Protein AF-A0ABD0NR94-F1 (afdb_monomer_lite)

Secondary structure (DSSP, 8-state):
------HHHHHHHHHHHHHHHHH-GGGHHHHHHHHHHHHHHHS-TT-HHHHHHHHHHHHHHHHHHHHHHTT-

Radius of gyration: 12.91 Å; chains: 1; bounding box: 28×22×42 Å

Foldseek 3Di:
DPPPPDPVNVVVVLVVLLVCCLVPVVCLVVSLVVLVVCLVPVVDPVCVPVSVVSVVSSVVSVVSNVVSVVVD

pLDDT: mean 84.6, std 13.5, range [41.88, 95.94]

Sequence (72 aa):
LTIHMDEELRGLAFTTLQALMVDFPDWREDVLSGFVYFIVREVTDVHPTLLDNAVKMLLQLIIHSNRSHDSQ

Structure (mmCIF, N/CA/C/O backbone):
data_AF-A0ABD0NR94-F1
#
_entry.id   AF-A0ABD0NR94-F1
#
loop_
_atom_site.group_PDB
_atom_site.id
_atom_site.type_symbol
_atom_site.label_atom_id
_atom_site.label_alt_id
_atom_site.label_comp_id
_atom_site.label_asym_id
_atom_site.label_entity_id
_atom_site.label_seq_id
_atom_site.pdbx_PDB_ins_code
_atom_site.Cartn_x
_atom_site.Cartn_y
_atom_site.Cartn_z
_atom_site.occupancy
_atom_site.B_iso_or_equiv
_atom_site.auth_seq_id
_atom_site.auth_comp_id
_atom_site.auth_asym_id
_atom_site.auth_atom_id
_atom_site.pdbx_PDB_model_num
ATOM 1 N N . LEU A 1 1 ? 6.459 1.464 -21.348 1.00 41.88 1 LEU A N 1
ATOM 2 C CA . LEU A 1 1 ? 5.929 2.376 -20.314 1.00 41.88 1 LEU A CA 1
ATOM 3 C C . LEU A 1 1 ? 6.772 2.189 -19.068 1.00 41.88 1 LEU A C 1
ATOM 5 O O . LEU A 1 1 ? 6.539 1.263 -18.307 1.00 41.88 1 LEU A O 1
ATOM 9 N N . THR A 1 2 ? 7.832 2.976 -18.929 1.00 48.06 2 THR A N 1
ATOM 10 C CA . THR A 1 2 ? 8.694 2.935 -17.747 1.00 48.06 2 THR A CA 1
ATOM 11 C C . THR A 1 2 ? 7.928 3.630 -16.633 1.00 48.06 2 THR A C 1
ATOM 13 O O . THR A 1 2 ? 7.622 4.814 -16.757 1.00 48.06 2 THR A O 1
ATOM 16 N N . ILE A 1 3 ? 7.544 2.891 -15.595 1.00 52.94 3 ILE A N 1
ATOM 17 C CA . ILE A 1 3 ? 6.824 3.418 -14.436 1.00 52.94 3 ILE A CA 1
ATOM 18 C C . ILE A 1 3 ? 7.784 4.354 -13.685 1.00 52.94 3 ILE A C 1
ATOM 20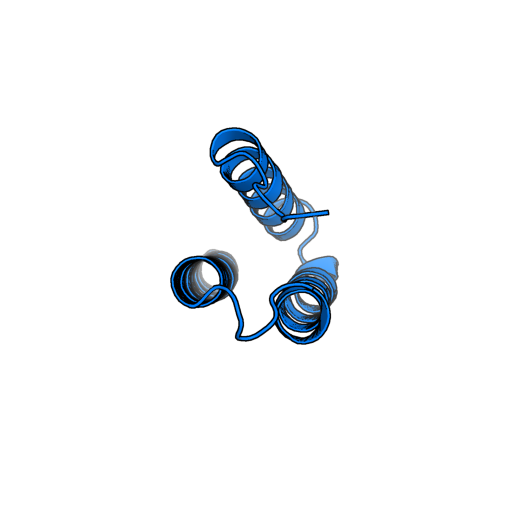 O O . ILE A 1 3 ? 8.487 3.952 -12.768 1.00 52.94 3 ILE A O 1
ATOM 24 N N . HIS A 1 4 ? 7.861 5.613 -14.106 1.00 62.03 4 HIS A N 1
ATOM 25 C CA . HIS A 1 4 ? 8.213 6.722 -13.226 1.00 62.03 4 HIS A CA 1
ATOM 26 C C . HIS A 1 4 ? 6.894 7.210 -12.638 1.00 62.03 4 HIS A C 1
ATOM 28 O O . HIS A 1 4 ? 6.345 8.220 -13.064 1.00 62.03 4 HIS A O 1
ATOM 34 N N . MET A 1 5 ? 6.310 6.426 -11.727 1.00 65.31 5 MET A N 1
ATOM 35 C CA . MET A 1 5 ? 5.229 6.960 -10.909 1.00 65.31 5 MET A CA 1
ATOM 36 C C . MET A 1 5 ? 5.844 8.077 -10.073 1.00 65.31 5 MET A C 1
ATOM 38 O O . MET A 1 5 ? 6.735 7.800 -9.260 1.00 65.31 5 MET A O 1
ATOM 42 N N . ASP A 1 6 ? 5.407 9.305 -10.346 1.00 81.69 6 ASP A N 1
ATOM 43 C CA . ASP A 1 6 ? 5.864 10.517 -9.678 1.00 81.69 6 ASP A CA 1
ATOM 44 C C . ASP A 1 6 ? 5.860 10.307 -8.156 1.00 81.69 6 ASP A C 1
ATOM 46 O O . ASP A 1 6 ? 4.945 9.689 -7.598 1.00 81.69 6 ASP A O 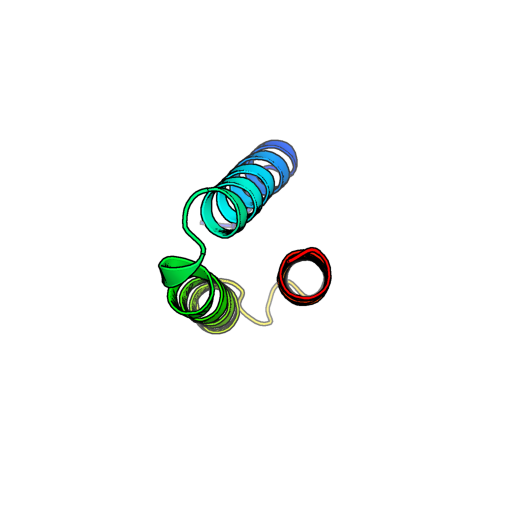1
ATOM 50 N N . GLU A 1 7 ? 6.928 10.736 -7.492 1.00 81.31 7 GLU A N 1
ATOM 51 C CA . GLU A 1 7 ? 7.076 10.576 -6.048 1.00 81.31 7 GLU A CA 1
ATOM 52 C C . GLU A 1 7 ? 5.956 11.297 -5.288 1.00 81.31 7 GLU A C 1
ATOM 54 O O . GLU A 1 7 ? 5.451 10.760 -4.300 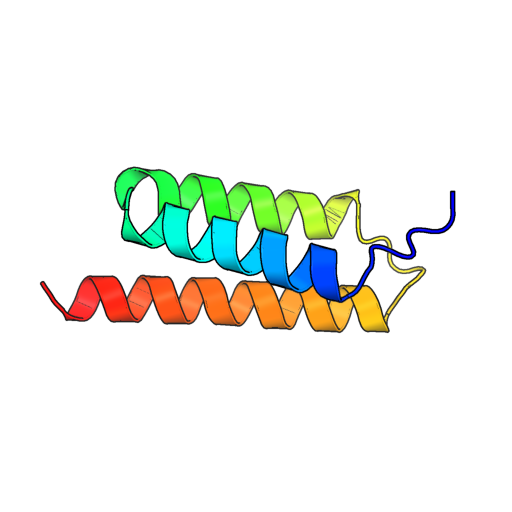1.00 81.31 7 GLU A O 1
ATOM 59 N N . GLU A 1 8 ? 5.484 12.436 -5.803 1.00 86.25 8 GLU A N 1
ATOM 60 C CA . GLU A 1 8 ? 4.339 13.153 -5.246 1.00 86.25 8 GLU A CA 1
ATOM 61 C C . GLU A 1 8 ? 3.060 12.326 -5.376 1.00 86.25 8 GLU A C 1
ATOM 63 O O . GLU A 1 8 ? 2.332 12.146 -4.399 1.00 86.25 8 GLU A O 1
ATOM 68 N N . LEU A 1 9 ? 2.812 11.739 -6.552 1.00 87.31 9 LEU A N 1
ATOM 69 C CA . LEU A 1 9 ? 1.653 10.867 -6.766 1.00 87.31 9 LEU A CA 1
ATOM 70 C C . LEU A 1 9 ? 1.699 9.633 -5.863 1.00 87.31 9 LEU A C 1
ATOM 72 O O . LEU A 1 9 ? 0.662 9.206 -5.356 1.00 87.31 9 LEU A O 1
ATOM 76 N N . ARG A 1 10 ? 2.891 9.080 -5.612 1.00 86.94 10 ARG A N 1
ATOM 77 C CA . ARG A 1 10 ? 3.079 7.973 -4.666 1.00 86.94 10 ARG A CA 1
ATOM 78 C C . ARG A 1 10 ? 2.695 8.381 -3.250 1.00 86.94 10 ARG A C 1
ATOM 80 O O . ARG A 1 10 ? 1.971 7.642 -2.586 1.00 86.94 10 ARG A O 1
ATOM 87 N N . GLY A 1 11 ? 3.173 9.541 -2.803 1.00 90.38 11 GLY A N 1
ATOM 88 C CA . GLY A 1 11 ? 2.856 10.090 -1.487 1.00 90.38 11 GLY A CA 1
ATOM 89 C C . GLY A 1 11 ? 1.362 10.369 -1.320 1.00 90.38 11 GLY A C 1
ATOM 90 O O . GLY A 1 11 ? 0.774 10.012 -0.298 1.00 90.38 11 GLY A O 1
ATOM 91 N N . LEU A 1 12 ? 0.720 10.930 -2.346 1.00 93.12 12 LEU A N 1
ATOM 92 C CA . LEU A 1 12 ? -0.722 11.176 -2.358 1.00 93.12 12 LEU A CA 1
ATOM 93 C C . LEU A 1 12 ? -1.523 9.872 -2.315 1.00 93.12 12 LEU A C 1
ATOM 95 O O . LEU A 1 12 ? -2.385 9.725 -1.452 1.00 93.12 12 LEU A O 1
ATOM 99 N N . ALA A 1 13 ? -1.196 8.901 -3.175 1.00 92.50 13 ALA A N 1
ATOM 100 C CA . ALA A 1 13 ? -1.847 7.593 -3.179 1.00 92.50 13 ALA A CA 1
ATOM 101 C C . ALA A 1 13 ? -1.719 6.904 -1.814 1.00 92.50 13 ALA A C 1
ATOM 103 O O . ALA A 1 13 ? -2.695 6.374 -1.287 1.00 92.50 13 ALA A O 1
ATOM 104 N N . PHE A 1 14 ? -0.537 6.974 -1.201 1.00 93.00 14 PHE A N 1
ATOM 105 C CA . PHE A 1 14 ? -0.312 6.435 0.135 1.00 93.00 14 PHE A CA 1
ATOM 106 C C . PHE A 1 14 ? -1.177 7.103 1.198 1.00 93.00 14 PHE A C 1
ATOM 108 O O . PHE A 1 14 ? -1.810 6.421 2.000 1.00 93.00 14 PHE A O 1
ATOM 115 N N . THR A 1 15 ? -1.243 8.432 1.166 1.00 94.38 15 THR A N 1
ATOM 116 C CA . THR A 1 15 ? -2.058 9.220 2.094 1.00 94.38 15 THR A CA 1
ATOM 117 C C . THR A 1 15 ? -3.535 8.847 1.967 1.00 94.38 15 THR A C 1
ATOM 119 O O . THR A 1 15 ? -4.226 8.701 2.972 1.00 94.38 15 THR A O 1
ATOM 122 N N . THR A 1 16 ? -4.019 8.617 0.742 1.00 95.00 16 THR A N 1
ATOM 123 C CA . THR A 1 16 ? -5.385 8.134 0.499 1.00 95.00 16 THR A CA 1
ATOM 124 C C . THR A 1 16 ? -5.621 6.740 1.084 1.00 95.00 16 THR A C 1
ATOM 126 O O . THR A 1 16 ? -6.652 6.529 1.717 1.00 95.00 16 THR A O 1
ATOM 129 N N . LEU A 1 17 ? -4.678 5.801 0.935 1.00 95.69 17 LEU A N 1
ATOM 130 C CA . LEU A 1 17 ? -4.789 4.465 1.541 1.00 95.69 17 LEU A CA 1
ATOM 131 C C . LEU A 1 17 ? -4.825 4.540 3.075 1.00 95.69 17 LEU A C 1
ATOM 133 O O . LEU A 1 17 ? -5.628 3.852 3.701 1.00 95.69 17 LEU A O 1
ATOM 137 N N . GLN A 1 18 ? -3.998 5.401 3.677 1.00 93.88 18 GLN A N 1
ATOM 138 C CA . GLN A 1 18 ? -4.002 5.626 5.125 1.00 93.88 18 GLN A CA 1
ATOM 139 C C . GLN A 1 18 ? -5.343 6.185 5.609 1.00 93.88 18 GLN A C 1
ATOM 141 O O . GLN A 1 18 ? -5.911 5.645 6.554 1.00 93.88 18 GLN A O 1
ATOM 146 N N . ALA A 1 19 ? -5.869 7.219 4.945 1.00 93.50 19 ALA A N 1
ATOM 147 C CA . ALA A 1 19 ? -7.174 7.790 5.277 1.00 93.50 19 ALA A CA 1
ATOM 148 C C . ALA A 1 19 ? -8.283 6.734 5.182 1.00 93.50 19 ALA A C 1
ATOM 150 O O . ALA A 1 19 ? -9.078 6.587 6.103 1.00 93.50 19 ALA A O 1
ATOM 151 N N . LEU A 1 20 ? -8.269 5.913 4.127 1.00 94.00 20 LEU A N 1
ATOM 152 C CA . LEU A 1 20 ? -9.272 4.871 3.934 1.00 94.00 20 LEU A CA 1
ATOM 153 C C . LEU A 1 20 ? 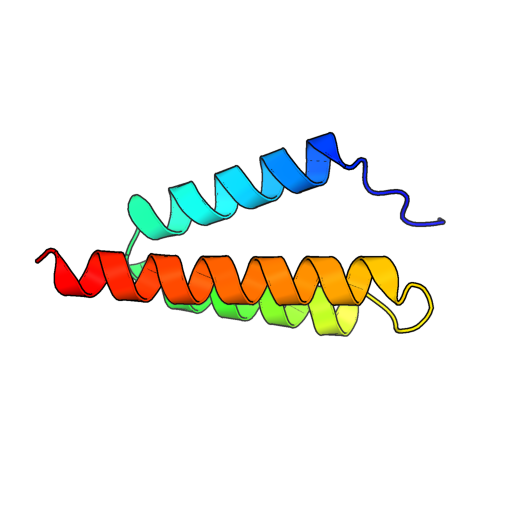-9.256 3.822 5.061 1.00 94.00 20 LEU A C 1
ATOM 155 O O . LEU A 1 20 ? -10.315 3.414 5.525 1.00 94.00 20 LEU A O 1
ATOM 159 N N . MET A 1 21 ? -8.079 3.429 5.556 1.00 92.31 21 MET A N 1
ATOM 160 C CA . MET A 1 21 ? -7.953 2.500 6.692 1.00 92.31 21 MET A CA 1
ATOM 161 C C . MET A 1 21 ? -8.419 3.087 8.035 1.00 92.31 21 MET A C 1
ATOM 163 O O . MET A 1 21 ? -8.797 2.330 8.938 1.00 92.31 21 MET A O 1
ATOM 167 N N . VAL A 1 22 ? -8.344 4.412 8.189 1.00 88.81 22 VAL A N 1
ATOM 168 C CA . VAL A 1 22 ? -8.797 5.135 9.387 1.00 88.81 22 VAL A CA 1
ATOM 169 C C . VAL A 1 22 ? -10.306 5.323 9.354 1.00 88.81 22 VAL A C 1
ATOM 171 O O . VAL A 1 22 ? -10.983 4.967 10.316 1.00 88.81 22 VAL A O 1
ATOM 174 N N . ASP A 1 23 ? -10.817 5.845 8.242 1.00 92.38 23 ASP A N 1
ATOM 175 C CA . ASP A 1 23 ? -12.223 6.210 8.084 1.00 92.38 23 ASP A CA 1
ATOM 176 C C . ASP A 1 23 ? -13.121 4.972 7.929 1.00 92.38 23 ASP A C 1
ATOM 178 O O . ASP A 1 23 ? -14.283 4.995 8.339 1.00 92.38 23 ASP A O 1
ATOM 182 N N . PHE A 1 24 ? -12.578 3.871 7.391 1.00 92.56 24 PHE A N 1
ATOM 183 C CA . PHE A 1 24 ? -13.301 2.620 7.143 1.00 92.56 24 PHE A CA 1
ATOM 184 C C . PHE A 1 24 ? -12.532 1.409 7.707 1.00 92.56 24 PHE A C 1
ATOM 186 O O . PHE A 1 24 ? -11.850 0.697 6.964 1.00 92.56 24 PHE A O 1
ATOM 193 N N . PRO A 1 25 ? -12.637 1.128 9.021 1.00 88.81 25 PRO A N 1
ATOM 194 C CA . PRO A 1 25 ? -11.919 0.024 9.665 1.00 88.81 25 PRO A CA 1
ATOM 195 C C . PRO A 1 25 ? -12.176 -1.351 9.036 1.00 88.81 25 PRO A C 1
ATOM 197 O O . PRO A 1 25 ? -11.252 -2.157 8.942 1.00 88.81 25 PRO A O 1
ATOM 200 N N . ASP A 1 26 ? -13.396 -1.588 8.549 1.00 92.50 26 ASP A N 1
ATOM 201 C CA . ASP A 1 26 ? -13.783 -2.846 7.899 1.00 92.50 26 ASP A CA 1
ATOM 202 C C . ASP A 1 26 ? -13.024 -3.092 6.584 1.00 92.50 26 ASP A C 1
ATOM 204 O O . ASP A 1 26 ? -12.909 -4.229 6.146 1.00 92.50 26 ASP A O 1
ATOM 208 N N . TRP A 1 27 ? -12.474 -2.043 5.958 1.00 93.88 27 TRP A N 1
ATOM 209 C CA . TRP A 1 27 ? -11.772 -2.138 4.671 1.00 93.88 27 TRP A CA 1
ATOM 210 C C . TRP A 1 27 ? -10.265 -2.348 4.840 1.00 93.88 27 TRP A C 1
ATOM 212 O O . TRP A 1 27 ? -9.539 -2.462 3.852 1.00 93.88 27 TRP A O 1
ATOM 222 N N . ARG A 1 28 ? -9.746 -2.379 6.075 1.00 93.31 28 ARG A N 1
ATOM 223 C CA . ARG A 1 28 ? -8.299 -2.494 6.331 1.00 93.31 28 ARG A CA 1
ATOM 224 C C . ARG A 1 28 ? -7.693 -3.738 5.691 1.00 93.31 28 ARG A C 1
ATOM 226 O O . ARG A 1 28 ? -6.610 -3.650 5.113 1.00 93.31 28 ARG A O 1
ATOM 233 N N . GLU A 1 29 ? -8.378 -4.875 5.783 1.00 93.62 29 GLU A N 1
ATOM 234 C CA . GLU A 1 29 ? -7.914 -6.131 5.187 1.00 93.62 29 GLU A CA 1
ATOM 235 C C . GLU A 1 29 ? -7.882 -6.046 3.655 1.00 93.62 29 GLU A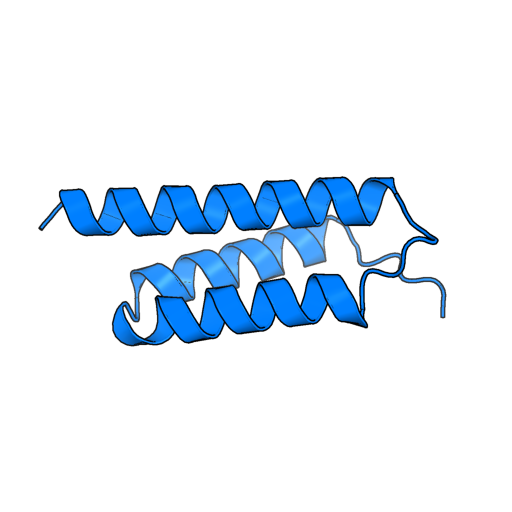 C 1
ATOM 237 O O . GLU A 1 29 ? -6.881 -6.426 3.040 1.00 93.62 29 GLU A O 1
ATOM 242 N N . ASP A 1 30 ? -8.922 -5.473 3.043 1.00 95.94 30 ASP A N 1
ATOM 243 C CA . ASP A 1 30 ? -9.004 -5.275 1.594 1.00 95.94 30 ASP A CA 1
ATOM 244 C C . ASP A 1 30 ? -7.914 -4.325 1.082 1.00 95.94 30 ASP A C 1
ATOM 246 O O . ASP A 1 30 ? -7.273 -4.600 0.065 1.00 95.94 30 ASP A O 1
ATOM 250 N N . VAL A 1 31 ? -7.642 -3.232 1.805 1.00 95.38 31 VAL A N 1
ATOM 251 C CA . VAL A 1 31 ? -6.577 -2.272 1.469 1.00 95.38 31 VAL A CA 1
ATOM 252 C C . VAL A 1 31 ? -5.204 -2.924 1.519 1.00 95.38 31 VAL A C 1
ATOM 254 O O . VAL A 1 31 ? -4.418 -2.781 0.580 1.00 95.38 31 VAL A O 1
ATOM 257 N N . LEU A 1 32 ? -4.904 -3.644 2.603 1.00 95.12 32 LEU A N 1
ATOM 258 C CA . LEU A 1 32 ? -3.617 -4.319 2.764 1.00 95.12 32 LEU A CA 1
ATOM 259 C C . LEU A 1 32 ? -3.432 -5.392 1.689 1.00 95.12 32 LEU A C 1
ATOM 261 O O . LEU A 1 32 ? -2.387 -5.433 1.038 1.00 95.12 32 LEU A O 1
ATOM 265 N N . SER A 1 33 ? -4.459 -6.207 1.447 1.00 95.56 33 SER A N 1
ATOM 266 C CA . SER A 1 33 ? -4.434 -7.259 0.427 1.00 95.56 33 SER A CA 1
ATOM 267 C C . SER A 1 33 ? -4.278 -6.685 -0.982 1.00 95.56 33 SER A C 1
ATOM 269 O O . SER A 1 33 ? -3.446 -7.161 -1.758 1.00 95.56 33 SER A O 1
ATOM 271 N N . GLY A 1 34 ? -5.013 -5.617 -1.304 1.00 95.31 34 GLY A N 1
ATOM 272 C CA . GLY A 1 34 ? -4.904 -4.910 -2.576 1.00 95.31 34 GLY A CA 1
ATOM 273 C C . GLY A 1 34 ? -3.520 -4.297 -2.793 1.00 95.31 34 GLY A C 1
ATOM 274 O O . GLY A 1 34 ? -2.959 -4.410 -3.884 1.00 95.31 34 GLY A O 1
ATOM 275 N N . PHE A 1 35 ? -2.922 -3.709 -1.752 1.00 95.25 35 PHE A N 1
ATOM 276 C CA . PHE A 1 35 ? -1.580 -3.134 -1.842 1.00 95.25 35 PHE A CA 1
ATOM 277 C C . PHE A 1 35 ? -0.494 -4.210 -1.992 1.00 95.25 35 PHE A C 1
ATOM 279 O O . PHE A 1 35 ? 0.402 -4.060 -2.821 1.00 95.25 35 PHE A O 1
ATOM 286 N N . VAL A 1 36 ? -0.595 -5.336 -1.275 1.00 95.00 36 VAL A N 1
ATOM 287 C CA . VAL A 1 36 ? 0.298 -6.496 -1.469 1.00 95.00 36 VAL A CA 1
ATOM 288 C C . VAL A 1 36 ? 0.196 -7.024 -2.901 1.00 95.00 36 VAL A C 1
ATOM 290 O O . VAL A 1 36 ? 1.215 -7.256 -3.551 1.00 95.00 36 VAL A O 1
ATOM 293 N N . TYR A 1 37 ? -1.023 -7.169 -3.421 1.00 94.31 37 TYR A N 1
ATOM 294 C CA . TYR A 1 37 ? -1.254 -7.618 -4.791 1.00 94.31 37 TYR A CA 1
ATOM 295 C C . TYR A 1 37 ? -0.649 -6.663 -5.827 1.00 94.31 37 TYR A C 1
ATOM 297 O O . TYR A 1 37 ? -0.020 -7.113 -6.787 1.00 94.31 37 TYR A O 1
ATOM 305 N N . PHE A 1 38 ? -0.787 -5.351 -5.607 1.00 91.56 38 PHE A N 1
ATOM 306 C CA . PHE A 1 38 ? -0.155 -4.323 -6.431 1.00 91.56 38 PHE A CA 1
ATOM 307 C C . PHE A 1 38 ? 1.372 -4.464 -6.444 1.00 91.56 38 PHE A C 1
ATOM 309 O O . PHE A 1 38 ? 1.967 -4.463 -7.519 1.00 91.56 38 PHE A O 1
ATOM 316 N N . ILE A 1 39 ? 2.006 -4.655 -5.282 1.00 90.50 39 ILE A N 1
ATOM 317 C CA . ILE A 1 39 ? 3.459 -4.870 -5.199 1.00 90.50 39 ILE A CA 1
ATOM 318 C C . ILE A 1 39 ? 3.865 -6.084 -6.038 1.00 90.50 39 ILE A C 1
ATOM 320 O O . ILE A 1 39 ? 4.737 -5.976 -6.890 1.00 90.50 39 ILE A O 1
ATOM 324 N N . VAL A 1 40 ? 3.201 -7.224 -5.846 1.00 89.88 40 VAL A N 1
ATOM 325 C CA . VAL A 1 40 ? 3.577 -8.482 -6.510 1.00 89.88 40 VAL A CA 1
ATOM 326 C C . VAL A 1 40 ? 3.405 -8.422 -8.031 1.00 89.88 40 VAL A C 1
ATOM 328 O O . VAL A 1 40 ? 4.190 -9.031 -8.757 1.00 89.88 40 VAL A O 1
ATOM 331 N N . ARG A 1 41 ? 2.374 -7.734 -8.536 1.00 88.69 41 ARG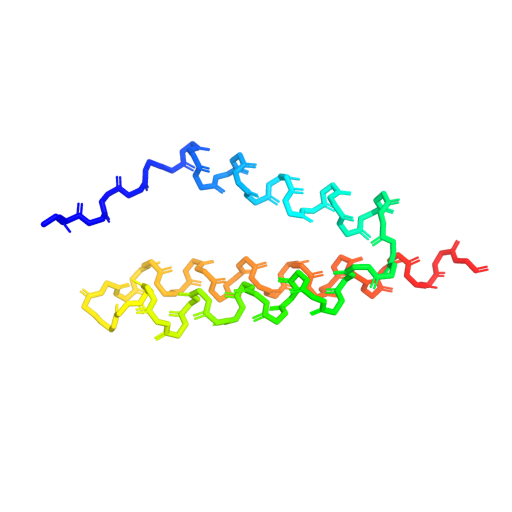 A N 1
ATOM 332 C CA . ARG A 1 41 ? 2.042 -7.756 -9.972 1.00 88.69 41 ARG A CA 1
ATOM 333 C C . ARG A 1 41 ? 2.581 -6.580 -10.757 1.00 88.69 41 ARG A C 1
ATOM 335 O O . ARG A 1 41 ? 2.998 -6.760 -11.898 1.00 88.69 41 ARG A O 1
ATOM 342 N N . GLU A 1 42 ? 2.558 -5.398 -10.159 1.00 85.31 42 GLU A N 1
ATOM 343 C CA . GLU A 1 42 ? 2.869 -4.152 -10.854 1.00 85.31 42 GLU A CA 1
ATOM 344 C C . GLU A 1 42 ? 4.288 -3.666 -10.522 1.00 85.31 42 GLU A C 1
ATOM 346 O O . GLU A 1 42 ? 4.960 -3.078 -11.374 1.00 85.31 42 GLU A O 1
ATOM 351 N N . VAL A 1 43 ? 4.800 -3.968 -9.321 1.00 82.81 43 VAL A N 1
ATOM 352 C CA . VAL A 1 43 ? 6.183 -3.656 -8.924 1.00 82.81 43 VAL A CA 1
ATOM 353 C C . VAL A 1 43 ? 7.096 -4.841 -9.244 1.00 82.81 43 VAL A C 1
ATOM 355 O O . VAL A 1 43 ? 7.525 -5.597 -8.381 1.00 82.81 43 VAL A O 1
ATOM 358 N N . THR A 1 44 ? 7.387 -5.009 -10.533 1.00 71.31 44 THR A N 1
ATOM 359 C CA . THR A 1 44 ? 8.309 -6.053 -11.019 1.00 71.31 44 THR A CA 1
ATOM 360 C C . THR A 1 44 ? 9.747 -5.863 -10.500 1.00 71.31 44 THR A C 1
ATOM 362 O O . THR A 1 44 ? 10.203 -4.730 -10.317 1.00 71.31 44 THR A O 1
ATOM 365 N N . ASP A 1 45 ? 10.499 -6.966 -10.364 1.00 64.69 45 ASP A N 1
ATOM 366 C CA . ASP A 1 45 ? 11.894 -7.031 -9.861 1.00 64.69 45 ASP A CA 1
ATOM 367 C C . ASP A 1 45 ? 12.906 -6.136 -10.606 1.00 64.69 45 ASP A C 1
ATOM 369 O O . ASP A 1 45 ? 14.047 -5.955 -10.182 1.00 64.69 45 ASP A O 1
ATOM 373 N N . VAL A 1 46 ? 12.494 -5.553 -11.730 1.00 66.88 46 VAL A N 1
ATOM 374 C CA . VAL A 1 46 ? 13.306 -4.680 -12.580 1.00 66.88 46 VAL A CA 1
ATOM 375 C C . VAL A 1 46 ? 13.604 -3.330 -11.903 1.00 66.88 46 VAL A C 1
ATOM 377 O O . VAL A 1 46 ? 14.520 -2.626 -12.323 1.00 66.88 46 VAL A O 1
ATOM 380 N N . HIS A 1 47 ? 12.876 -2.967 -10.835 1.00 75.12 47 HIS A N 1
ATOM 381 C CA . HIS A 1 47 ? 13.048 -1.699 -10.110 1.00 75.12 47 HIS A CA 1
ATOM 382 C C . HIS A 1 47 ? 13.240 -1.913 -8.592 1.00 75.12 47 HIS A C 1
ATOM 384 O O . HIS A 1 47 ? 12.326 -1.634 -7.810 1.00 75.12 47 HIS A O 1
ATOM 390 N N . PRO A 1 48 ? 14.434 -2.344 -8.135 1.00 81.38 48 PRO A N 1
ATOM 391 C CA . PRO A 1 48 ? 14.689 -2.697 -6.732 1.00 81.38 48 PRO A CA 1
ATOM 392 C C . PRO A 1 48 ? 14.346 -1.585 -5.729 1.00 81.38 48 PRO A C 1
ATOM 394 O O . PRO A 1 48 ? 13.793 -1.849 -4.666 1.00 81.38 48 PRO A O 1
ATOM 397 N N . THR A 1 49 ? 14.613 -0.324 -6.080 1.00 86.00 49 THR A N 1
ATOM 398 C CA . THR A 1 49 ? 14.295 0.841 -5.236 1.00 86.00 49 THR A CA 1
ATOM 399 C C . THR A 1 49 ? 12.791 1.067 -5.090 1.00 86.00 49 THR A C 1
ATOM 401 O O . THR A 1 49 ? 12.324 1.521 -4.047 1.00 86.00 49 THR A O 1
ATOM 404 N N . LEU A 1 50 ? 12.010 0.778 -6.135 1.00 83.94 50 LEU A N 1
ATOM 405 C CA . LEU A 1 50 ? 10.556 0.906 -6.078 1.00 83.94 50 LEU A CA 1
ATOM 406 C C . LEU A 1 50 ? 9.962 -0.192 -5.193 1.00 83.94 50 LEU A C 1
ATOM 408 O O . LEU A 1 50 ? 9.087 0.102 -4.382 1.00 83.94 50 LEU A O 1
ATOM 412 N N . LEU A 1 51 ? 10.486 -1.416 -5.303 1.00 88.44 51 LEU A N 1
ATOM 413 C CA . LEU A 1 51 ? 10.104 -2.539 -4.450 1.00 88.44 51 LEU A CA 1
ATOM 414 C C . LEU A 1 51 ? 10.407 -2.257 -2.974 1.00 88.44 51 LEU A C 1
ATOM 416 O O . LEU A 1 51 ? 9.517 -2.384 -2.138 1.00 88.44 51 LEU A O 1
ATOM 420 N N . ASP A 1 52 ? 11.624 -1.808 -2.657 1.00 90.06 52 ASP A N 1
ATOM 421 C CA . ASP A 1 52 ? 12.013 -1.435 -1.290 1.00 90.06 52 ASP A CA 1
ATOM 422 C C . ASP A 1 52 ? 11.087 -0.354 -0.705 1.00 90.06 52 ASP A C 1
ATOM 424 O O . ASP A 1 52 ? 10.577 -0.496 0.409 1.00 90.06 52 ASP A O 1
ATOM 428 N N . ASN A 1 53 ? 10.789 0.692 -1.481 1.00 90.88 53 ASN A N 1
ATOM 429 C CA . ASN A 1 53 ? 9.851 1.731 -1.061 1.00 90.88 53 ASN A CA 1
ATOM 430 C C . ASN A 1 53 ? 8.438 1.183 -0.836 1.00 90.88 53 ASN A C 1
ATOM 432 O O . ASN A 1 53 ? 7.820 1.495 0.179 1.00 90.88 53 ASN A O 1
ATOM 436 N N . ALA A 1 54 ? 7.927 0.349 -1.741 1.00 90.88 54 ALA A N 1
ATOM 437 C CA . ALA A 1 54 ? 6.585 -0.202 -1.610 1.00 90.88 54 ALA A CA 1
ATOM 438 C C . ALA A 1 54 ? 6.461 -1.134 -0.389 1.00 90.88 54 ALA A C 1
ATOM 440 O O . ALA A 1 54 ? 5.474 -1.068 0.341 1.00 90.88 54 ALA A O 1
ATOM 441 N N . VAL A 1 55 ? 7.492 -1.929 -0.088 1.00 93.12 55 VAL A N 1
ATOM 442 C CA . VAL A 1 55 ? 7.540 -2.764 1.125 1.00 93.12 55 VAL A CA 1
ATOM 443 C C . VAL A 1 55 ? 7.599 -1.904 2.392 1.00 93.12 55 VAL A C 1
ATOM 445 O O . VAL A 1 55 ? 6.891 -2.186 3.360 1.00 93.12 55 VAL A O 1
ATOM 448 N N . LYS A 1 56 ? 8.379 -0.815 2.398 1.00 93.88 56 LYS A N 1
ATOM 449 C CA . LYS A 1 56 ? 8.394 0.144 3.519 1.00 93.88 56 LYS A CA 1
ATOM 450 C C . LYS A 1 56 ? 7.023 0.775 3.745 1.00 93.88 56 LYS A C 1
ATOM 452 O O . LYS A 1 56 ? 6.583 0.888 4.887 1.00 93.88 56 LYS A O 1
ATOM 457 N N . MET A 1 57 ? 6.337 1.152 2.670 1.00 94.81 57 MET A N 1
ATOM 458 C CA . MET A 1 57 ? 4.975 1.685 2.727 1.00 94.81 57 MET A CA 1
ATOM 459 C C . MET A 1 57 ? 3.991 0.651 3.292 1.00 94.81 57 MET A C 1
ATOM 461 O O . MET A 1 57 ? 3.195 0.987 4.165 1.00 94.81 57 MET A O 1
ATOM 465 N N . LEU A 1 58 ? 4.094 -0.619 2.882 1.00 95.31 58 LEU A N 1
ATOM 466 C CA . LEU A 1 58 ? 3.268 -1.705 3.419 1.00 95.31 58 LEU A CA 1
ATOM 467 C C . LEU A 1 58 ? 3.471 -1.864 4.932 1.00 95.31 58 LEU A C 1
ATOM 469 O O . LEU A 1 58 ? 2.501 -1.942 5.684 1.00 95.31 58 LEU A O 1
ATOM 473 N N . LEU A 1 59 ? 4.725 -1.849 5.395 1.00 95.06 59 LEU A N 1
ATOM 474 C CA . LEU A 1 59 ? 5.039 -1.906 6.823 1.00 95.06 59 LEU A CA 1
ATOM 475 C C . LEU A 1 59 ? 4.402 -0.738 7.592 1.00 95.06 59 LEU A C 1
ATOM 477 O O . LEU A 1 59 ? 3.843 -0.944 8.670 1.00 95.06 59 LEU A O 1
ATOM 481 N N . GLN A 1 60 ? 4.453 0.477 7.040 1.00 94.19 60 GLN A N 1
ATOM 482 C CA . GLN A 1 60 ? 3.823 1.649 7.653 1.00 94.19 60 GLN A CA 1
ATOM 483 C C . GLN A 1 60 ? 2.296 1.498 7.757 1.00 94.19 60 GLN A C 1
ATOM 485 O O . GLN A 1 60 ? 1.740 1.840 8.801 1.00 94.19 60 GLN A O 1
ATOM 490 N N . LEU A 1 61 ? 1.621 0.934 6.745 1.00 93.31 61 LEU A N 1
ATOM 491 C CA . LEU A 1 61 ? 0.174 0.657 6.809 1.00 93.31 61 LEU A CA 1
ATOM 492 C C . LEU A 1 61 ? -0.169 -0.356 7.906 1.00 93.31 61 LEU A C 1
ATOM 494 O O . LEU A 1 61 ? -1.106 -0.135 8.670 1.00 93.31 61 LEU A O 1
ATOM 498 N N . ILE A 1 62 ? 0.614 -1.431 8.039 1.00 92.62 62 ILE A N 1
ATOM 499 C CA . ILE A 1 62 ? 0.401 -2.459 9.071 1.00 92.62 62 ILE A CA 1
ATOM 500 C C . ILE A 1 62 ? 0.586 -1.870 10.476 1.00 92.62 62 ILE A C 1
ATOM 502 O O . ILE A 1 62 ? -0.250 -2.076 11.356 1.00 92.62 62 ILE A O 1
ATOM 506 N N . ILE A 1 63 ? 1.655 -1.097 10.696 1.00 90.44 63 ILE A N 1
ATOM 507 C CA . ILE A 1 63 ? 1.903 -0.442 11.990 1.00 90.44 63 ILE A CA 1
ATOM 508 C C . ILE A 1 63 ? 0.771 0.533 12.322 1.00 90.44 63 ILE A C 1
ATOM 510 O O . ILE A 1 63 ? 0.310 0.578 13.464 1.00 90.44 63 ILE A O 1
ATOM 514 N N . HIS A 1 64 ? 0.323 1.311 11.337 1.00 85.06 64 HIS A N 1
ATOM 515 C CA . HIS A 1 64 ? -0.769 2.259 11.513 1.00 85.06 64 HIS A CA 1
ATOM 516 C C . HIS A 1 64 ? -2.083 1.550 11.875 1.00 85.06 64 HIS A C 1
ATOM 518 O O . HIS A 1 64 ? -2.748 1.945 12.833 1.00 85.06 64 HIS A O 1
ATOM 524 N N . SER A 1 65 ? -2.394 0.448 11.185 1.00 81.56 65 SER A N 1
ATOM 525 C CA . SER A 1 65 ? -3.537 -0.418 11.490 1.00 81.56 65 SER A CA 1
ATOM 526 C C . SER A 1 65 ? -3.520 -0.896 12.943 1.00 81.56 65 SER A C 1
ATOM 528 O O . SER A 1 65 ? -4.508 -0.738 13.658 1.00 81.56 65 SER A O 1
ATOM 530 N N . ASN A 1 66 ? -2.379 -1.398 13.423 1.00 80.25 66 ASN A N 1
ATOM 531 C CA . ASN A 1 66 ? -2.268 -1.936 14.782 1.00 80.25 66 ASN A CA 1
ATOM 532 C C . ASN A 1 66 ? -2.438 -0.853 15.858 1.00 80.25 66 ASN A C 1
ATOM 534 O O . ASN A 1 66 ? -3.146 -1.061 16.836 1.00 80.25 66 ASN A O 1
ATOM 538 N N . ARG A 1 67 ? -1.878 0.345 15.648 1.00 74.56 67 ARG A N 1
ATOM 539 C CA . ARG A 1 67 ? -2.041 1.466 16.596 1.00 74.56 67 ARG A CA 1
ATOM 540 C C . ARG A 1 67 ? -3.485 1.944 16.716 1.00 74.56 67 ARG A C 1
ATOM 542 O O . ARG A 1 67 ? -3.903 2.369 17.790 1.00 74.56 67 ARG A O 1
ATOM 549 N N . SER A 1 68 ? -4.236 1.894 15.617 1.00 65.06 68 SER A N 1
ATOM 550 C CA . SER A 1 68 ? -5.654 2.263 15.622 1.00 65.06 68 SER A CA 1
ATOM 551 C C . SER A 1 68 ? -6.530 1.250 16.369 1.00 65.06 68 SER A C 1
ATOM 553 O O . SER A 1 68 ? -7.576 1.632 16.879 1.00 65.06 68 SER A O 1
ATOM 555 N N . HIS A 1 69 ? -6.098 -0.012 16.470 1.00 59.22 69 HIS A N 1
ATOM 556 C CA . HIS A 1 69 ? -6.780 -1.047 17.248 1.00 59.22 69 HIS A CA 1
ATOM 557 C C . HIS A 1 69 ? -6.537 -0.888 18.760 1.00 59.22 69 HIS A C 1
ATOM 559 O O . HIS A 1 69 ? -7.444 -1.119 19.546 1.00 59.22 69 HIS A O 1
ATOM 565 N N . ASP A 1 70 ? -5.347 -0.436 19.169 1.00 59.41 70 ASP A N 1
ATOM 566 C CA . ASP A 1 70 ? -4.993 -0.248 20.590 1.00 59.41 70 ASP A CA 1
ATOM 567 C C . ASP A 1 70 ? -5.615 1.011 21.233 1.00 59.41 70 ASP A C 1
ATOM 569 O O . ASP A 1 70 ? -5.499 1.215 22.440 1.00 59.41 70 ASP A O 1
ATOM 573 N N . SER A 1 71 ? -6.238 1.887 20.436 1.00 56.16 71 SER A N 1
ATOM 574 C CA . SER A 1 71 ? -6.827 3.155 20.902 1.00 56.16 71 SER A CA 1
ATOM 575 C C . SER A 1 71 ? -8.347 3.091 21.138 1.00 56.16 71 SER A C 1
ATOM 577 O O . SER A 1 71 ? -8.958 4.135 21.375 1.00 56.16 71 SER A O 1
ATOM 579 N N . GLN A 1 72 ? -8.954 1.901 21.059 1.00 49.94 72 GLN A N 1
ATOM 580 C CA . GLN A 1 72 ? -10.368 1.633 21.366 1.00 49.94 72 GLN A CA 1
ATOM 581 C C . GLN A 1 72 ? -10.499 0.740 22.600 1.00 49.94 72 GLN A C 1
ATOM 583 O O . GLN A 1 72 ? -11.476 0.955 23.352 1.00 49.94 72 GLN A O 1
#

Organism: Cirrhinus mrigala (NCBI:txid683832)

InterPro domains:
  IPR025614 Cell morphogenesis protein N-terminal [PF14222] (2-62)
  IPR039867 Protein furry/Tao3/Mor2 [PTHR12295] (1-63)